Protein AF-A0A8T3R9A3-F1 (afdb_monomer_lite)

pLDDT: mean 72.71, std 22.37, range [35.25, 98.19]

Radius of gyration: 28.62 Å; chains: 1; bounding box: 63×60×87 Å

Foldseek 3Di:
DDDDDDDDDDDDDDDDDDDDDDDDDDPDPPPPPVVVVVVPDDPPPVVVVVVVVVVVVVVVVVVVVVVVPPPDDPDDDPPDPPVQADDLPLFPQDDPLLQVLCVVVVNRALQSQLPDAQVVSCVSCVVVVNNVGRCHCSNVLSVCVVSVVSVVSVVVVVVVVVVDDD

Structure (mmCIF, N/CA/C/O backbone):
data_AF-A0A8T3R9A3-F1
#
_entry.id   AF-A0A8T3R9A3-F1
#
loop_
_atom_site.group_PDB
_atom_site.id
_atom_site.type_symbol
_atom_site.label_atom_id
_atom_site.label_alt_id
_atom_site.label_comp_id
_atom_site.label_asym_id
_atom_site.label_entity_id
_atom_site.label_seq_id
_atom_site.pdbx_PDB_ins_code
_atom_site.Cartn_x
_atom_site.Cartn_y
_atom_site.Cartn_z
_atom_site.occupancy
_atom_site.B_iso_or_equiv
_atom_site.auth_seq_id
_atom_site.auth_comp_id
_atom_site.auth_asym_id
_atom_site.auth_atom_id
_atom_site.pdbx_PDB_model_num
ATOM 1 N N . MET A 1 1 ? -3.574 -49.275 -67.251 1.00 38.31 1 MET A N 1
ATOM 2 C CA . MET A 1 1 ? -4.449 -49.875 -66.224 1.00 38.31 1 MET A CA 1
ATOM 3 C C . MET A 1 1 ? -3.855 -49.469 -64.891 1.00 38.31 1 MET A C 1
ATOM 5 O O . MET A 1 1 ? -2.707 -49.789 -64.646 1.00 38.31 1 MET A O 1
ATOM 9 N N . GLU A 1 2 ? -4.380 -48.396 -64.312 1.00 46.78 2 GLU A N 1
ATOM 10 C CA . GLU A 1 2 ? -5.253 -48.404 -63.120 1.00 46.78 2 GLU A CA 1
ATOM 11 C C . GLU A 1 2 ? -4.432 -47.922 -61.916 1.00 46.78 2 GLU A C 1
ATOM 13 O O . GLU A 1 2 ? -3.377 -48.465 -61.633 1.00 46.78 2 GLU A O 1
ATOM 18 N N . ARG A 1 3 ? -4.706 -46.695 -61.451 1.00 49.06 3 ARG A N 1
ATOM 19 C CA . ARG A 1 3 ? -5.535 -46.382 -60.263 1.00 49.06 3 ARG A CA 1
ATOM 20 C C . ARG A 1 3 ? -4.849 -46.841 -58.967 1.00 49.06 3 ARG A C 1
ATOM 22 O O . ARG A 1 3 ? -4.479 -47.993 -58.871 1.00 49.06 3 ARG A O 1
ATOM 29 N N . ARG A 1 4 ? -4.712 -46.063 -57.896 1.00 52.03 4 ARG A N 1
ATOM 30 C CA . ARG A 1 4 ? -5.130 -44.710 -57.495 1.00 52.03 4 ARG A CA 1
ATOM 31 C C . ARG A 1 4 ? -4.324 -44.379 -56.226 1.00 52.03 4 ARG A C 1
ATOM 33 O O . ARG A 1 4 ? -3.978 -45.285 -55.482 1.00 52.03 4 ARG A O 1
ATOM 40 N N . GLU A 1 5 ? -4.081 -43.088 -56.024 1.00 59.97 5 GLU A N 1
ATOM 41 C CA . GLU A 1 5 ? -4.135 -42.351 -54.749 1.00 59.97 5 GLU A CA 1
ATOM 42 C C . GLU A 1 5 ? -3.727 -43.070 -53.447 1.00 59.97 5 GLU A C 1
ATOM 44 O O . GLU A 1 5 ? -4.466 -43.892 -52.918 1.00 59.97 5 GLU A O 1
ATOM 49 N N . HIS A 1 6 ? -2.685 -42.557 -52.794 1.00 47.38 6 HIS A N 1
ATOM 50 C CA . HIS A 1 6 ? -2.828 -42.193 -51.387 1.00 47.38 6 HIS A CA 1
ATOM 51 C C . HIS A 1 6 ? -2.011 -40.928 -51.116 1.00 47.38 6 HIS A C 1
ATOM 53 O O . HIS A 1 6 ? -0.813 -40.872 -51.388 1.00 47.38 6 HIS A O 1
ATOM 59 N N . ARG A 1 7 ? -2.713 -39.884 -50.662 1.00 54.94 7 ARG A N 1
ATOM 60 C CA . ARG A 1 7 ? -2.136 -38.670 -50.076 1.00 54.94 7 ARG A CA 1
ATOM 61 C C . ARG A 1 7 ? -1.115 -39.079 -49.013 1.00 54.94 7 ARG A C 1
ATOM 63 O O . ARG A 1 7 ? -1.398 -39.995 -48.256 1.00 54.94 7 ARG A O 1
ATOM 70 N N . ASP A 1 8 ? 0.009 -38.382 -48.928 1.00 47.81 8 ASP A N 1
ATOM 71 C CA . ASP A 1 8 ? 0.195 -37.490 -47.788 1.00 47.81 8 ASP A CA 1
ATOM 72 C C . ASP A 1 8 ? 1.394 -36.561 -47.968 1.00 47.81 8 ASP A C 1
ATOM 74 O O . ASP A 1 8 ? 2.449 -36.891 -48.507 1.00 47.81 8 ASP A O 1
ATOM 78 N N . ILE A 1 9 ? 1.122 -35.335 -47.558 1.00 53.12 9 ILE A N 1
ATOM 79 C CA . ILE A 1 9 ? 1.995 -34.184 -47.451 1.00 53.12 9 ILE A CA 1
ATOM 80 C C . ILE A 1 9 ? 2.882 -34.434 -46.230 1.00 53.12 9 ILE A C 1
ATOM 82 O O . ILE A 1 9 ? 2.336 -34.700 -45.174 1.00 53.12 9 ILE A O 1
ATOM 86 N N . GLU A 1 10 ? 4.206 -34.298 -46.323 1.00 44.69 10 GLU A N 1
ATOM 87 C CA . GLU A 1 10 ? 4.930 -33.413 -45.400 1.00 44.69 10 GLU A CA 1
ATOM 88 C C . GLU A 1 10 ? 6.410 -33.249 -45.728 1.00 44.69 10 GLU A C 1
ATOM 90 O O . GLU A 1 10 ? 7.073 -34.062 -46.367 1.00 44.69 10 GLU A O 1
ATOM 95 N N . GLN A 1 11 ? 6.862 -32.068 -45.338 1.00 45.84 11 GLN A N 1
ATOM 96 C CA . GLN A 1 11 ? 8.064 -31.381 -45.734 1.00 45.84 11 GLN A CA 1
ATOM 97 C C . GLN A 1 11 ? 9.329 -31.862 -45.010 1.00 45.84 11 GLN A C 1
ATOM 99 O O . GLN A 1 11 ? 9.293 -32.515 -43.975 1.00 45.84 11 GLN A O 1
ATOM 104 N N . HIS A 1 12 ? 10.439 -31.322 -45.521 1.00 35.38 12 HIS A N 1
ATOM 105 C CA . HIS A 1 12 ? 11.748 -31.134 -44.892 1.00 35.38 12 HIS A CA 1
ATOM 106 C C . HIS A 1 12 ? 12.670 -32.366 -44.904 1.00 35.38 12 HIS A C 1
ATOM 108 O O . HIS A 1 12 ? 12.461 -33.357 -44.230 1.00 35.38 12 HIS A O 1
ATOM 114 N N . GLY A 1 13 ? 13.777 -32.398 -45.645 1.00 37.16 13 GLY A N 1
ATOM 115 C CA . GLY A 1 13 ? 14.593 -31.294 -46.143 1.00 37.16 13 GLY A CA 1
ATOM 116 C C . GLY A 1 13 ? 15.848 -31.095 -45.293 1.00 37.16 13 GLY A C 1
ATOM 117 O O . GLY A 1 13 ? 15.974 -30.088 -44.618 1.00 37.16 13 GLY A O 1
ATOM 118 N N . ARG A 1 14 ? 16.803 -32.015 -45.480 1.00 46.16 14 ARG A N 1
ATOM 119 C CA . ARG A 1 14 ? 18.243 -31.763 -45.691 1.00 46.16 14 ARG A CA 1
ATOM 120 C C . ARG A 1 14 ? 19.101 -31.109 -44.576 1.00 46.16 14 ARG A C 1
ATOM 122 O O . ARG A 1 14 ? 18.916 -29.946 -44.246 1.00 46.16 14 ARG A O 1
ATOM 129 N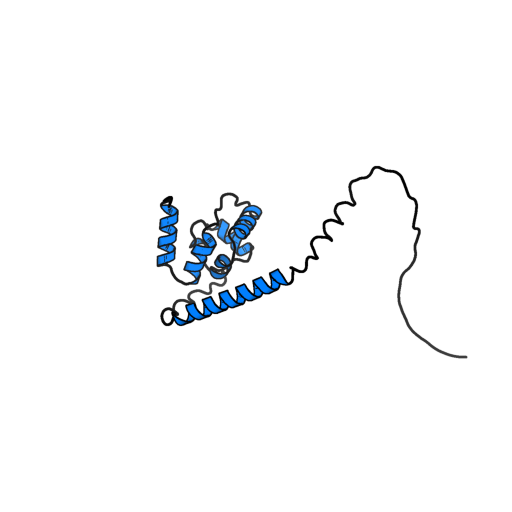 N . ARG A 1 15 ? 20.251 -31.784 -44.354 1.00 44.06 15 ARG A N 1
ATOM 130 C CA . ARG A 1 15 ? 21.602 -31.303 -43.933 1.00 44.06 15 ARG A CA 1
ATOM 131 C C . ARG A 1 15 ? 21.840 -31.267 -42.413 1.00 44.06 15 ARG A C 1
ATOM 133 O O . ARG A 1 15 ? 21.013 -30.765 -41.681 1.00 44.06 15 ARG A O 1
ATOM 140 N N . GLY A 1 16 ? 22.951 -31.735 -41.840 1.00 35.25 16 GLY A N 1
ATOM 141 C CA . GLY A 1 16 ? 24.216 -32.262 -42.359 1.00 35.25 16 GLY A CA 1
ATOM 142 C C . GLY A 1 16 ? 25.342 -31.968 -41.348 1.00 35.25 16 GLY A C 1
ATOM 143 O O . GLY A 1 16 ? 25.375 -30.886 -40.779 1.00 35.25 16 GLY A O 1
ATOM 144 N N . GLY A 1 17 ? 26.261 -32.919 -41.143 1.00 35.31 17 GLY A N 1
ATOM 145 C CA . GLY A 1 17 ? 27.660 -32.627 -40.790 1.00 35.31 17 GLY A CA 1
ATOM 146 C C . GLY A 1 17 ? 27.992 -32.236 -39.348 1.00 35.31 17 GLY A C 1
ATOM 147 O O . GLY A 1 17 ? 28.342 -31.098 -39.060 1.00 35.31 17 GLY A O 1
ATOM 148 N N . ARG A 1 18 ? 28.019 -33.230 -38.460 1.00 45.28 18 ARG A N 1
ATOM 149 C CA . ARG A 1 18 ? 28.818 -33.200 -37.229 1.00 45.28 18 ARG A CA 1
ATOM 150 C C . ARG A 1 18 ? 30.325 -33.170 -37.571 1.00 45.28 18 ARG A C 1
ATOM 152 O O . ARG A 1 18 ? 30.753 -33.924 -38.435 1.00 45.28 18 ARG A O 1
ATOM 159 N N . LEU A 1 19 ? 31.091 -32.412 -36.773 1.00 41.72 19 LEU A N 1
ATOM 160 C CA . LEU A 1 19 ? 32.524 -32.576 -36.435 1.00 41.72 19 LEU A CA 1
ATOM 161 C C . LEU A 1 19 ? 33.584 -31.837 -37.275 1.00 41.72 19 LEU A C 1
ATOM 163 O O . LEU A 1 19 ? 34.148 -32.385 -38.214 1.00 41.72 19 LEU A O 1
ATOM 167 N N . ARG A 1 20 ? 34.039 -30.698 -36.736 1.00 45.88 20 ARG A N 1
ATOM 168 C CA . ARG A 1 20 ? 35.472 -30.421 -36.525 1.00 45.88 20 ARG A CA 1
ATOM 169 C C . ARG A 1 20 ? 35.669 -29.805 -35.130 1.00 45.88 20 ARG A C 1
ATOM 171 O O . ARG A 1 20 ? 35.366 -28.642 -34.906 1.00 45.88 20 ARG A O 1
ATOM 178 N N . LYS A 1 21 ? 36.125 -30.626 -34.179 1.00 42.06 21 LYS A N 1
ATOM 179 C CA . LYS A 1 21 ? 36.872 -30.205 -32.971 1.00 42.06 21 LYS A CA 1
ATOM 180 C C . LYS A 1 21 ? 38.244 -29.684 -33.483 1.00 42.06 21 LYS A C 1
ATOM 182 O O . LYS A 1 21 ? 38.681 -30.197 -34.505 1.00 42.06 21 LYS A O 1
ATOM 187 N N . LEU A 1 22 ? 39.003 -28.736 -32.931 1.00 43.06 22 LEU A N 1
ATOM 188 C CA . LEU A 1 22 ? 39.228 -28.252 -31.568 1.00 43.06 22 LEU A CA 1
ATOM 189 C C . LEU A 1 22 ? 40.199 -27.036 -31.667 1.00 43.06 22 LEU A C 1
ATOM 191 O O . LEU A 1 22 ? 41.064 -27.083 -32.539 1.00 43.06 22 LEU A O 1
ATOM 195 N N . ALA A 1 23 ? 40.076 -26.035 -30.777 1.00 41.81 23 ALA A N 1
ATOM 196 C CA . ALA A 1 23 ? 41.102 -25.092 -30.247 1.00 41.81 23 ALA A CA 1
ATOM 197 C C . ALA A 1 23 ? 40.467 -23.697 -29.996 1.00 41.81 23 ALA A C 1
ATOM 199 O O . ALA A 1 23 ? 40.325 -22.904 -30.917 1.00 41.81 23 ALA A O 1
ATOM 200 N N . LEU A 1 24 ? 39.820 -23.471 -28.837 1.00 53.59 24 LEU A N 1
ATOM 201 C CA . LEU A 1 24 ? 40.364 -22.680 -27.704 1.00 53.59 24 LEU A CA 1
ATOM 202 C C . LEU A 1 24 ? 40.870 -21.303 -28.186 1.00 53.59 24 LEU A C 1
ATOM 204 O O . LEU A 1 24 ? 41.952 -21.231 -28.743 1.00 53.59 24 LEU A O 1
ATOM 208 N N . VAL A 1 25 ? 40.149 -20.181 -28.071 1.00 48.16 25 VAL A N 1
ATOM 209 C CA . VAL A 1 25 ? 39.581 -19.557 -26.861 1.00 48.16 25 VAL A CA 1
ATOM 210 C C . VAL A 1 25 ? 38.379 -18.676 -27.256 1.00 48.16 25 VAL A C 1
ATOM 212 O O . VAL A 1 25 ? 38.559 -17.599 -27.810 1.00 48.16 25 VAL A O 1
ATOM 215 N N . LEU A 1 26 ? 37.148 -19.106 -26.960 1.00 44.78 26 LEU A N 1
ATOM 216 C CA . LEU A 1 26 ? 35.931 -18.272 -27.025 1.00 44.78 26 LEU A CA 1
ATOM 217 C C . LEU A 1 26 ? 35.007 -18.646 -25.853 1.00 44.78 26 LEU A C 1
ATOM 219 O O . LEU A 1 26 ? 33.922 -19.198 -26.015 1.00 44.78 26 LEU A O 1
ATOM 223 N N . ALA A 1 27 ? 35.485 -18.394 -24.635 1.00 55.00 27 ALA A N 1
ATOM 224 C CA . ALA A 1 27 ? 34.806 -18.692 -23.373 1.00 55.00 27 ALA A CA 1
ATOM 225 C C . ALA A 1 27 ? 33.708 -17.660 -23.022 1.00 55.00 27 ALA A C 1
ATOM 227 O O . ALA A 1 27 ? 33.705 -17.117 -21.922 1.00 55.00 27 ALA A O 1
ATOM 228 N N . GLY A 1 28 ? 32.802 -17.341 -23.956 1.00 51.84 28 GLY A N 1
ATOM 229 C CA . GLY A 1 28 ? 31.904 -16.183 -23.803 1.00 51.84 28 GLY A CA 1
ATOM 230 C C . GLY A 1 28 ? 30.399 -16.419 -23.931 1.00 51.84 28 GLY A C 1
ATOM 231 O O . GLY A 1 28 ? 29.635 -15.640 -23.377 1.00 51.84 28 GLY A O 1
ATOM 232 N N . LEU A 1 29 ? 29.930 -17.455 -24.637 1.00 54.09 29 LEU A N 1
ATOM 233 C CA . LEU A 1 29 ? 28.520 -17.486 -25.083 1.00 54.09 29 LEU A CA 1
ATOM 234 C C . LEU A 1 29 ? 27.798 -18.836 -24.954 1.00 54.09 29 LEU A C 1
ATOM 236 O O . LEU A 1 29 ? 26.707 -19.010 -25.485 1.00 54.09 29 LEU A O 1
ATOM 240 N N . THR A 1 30 ? 28.340 -19.774 -24.174 1.00 50.34 30 THR A N 1
ATOM 241 C CA . THR A 1 30 ? 27.658 -21.037 -23.817 1.00 50.34 30 THR A CA 1
ATOM 242 C C . THR A 1 30 ? 27.581 -21.277 -22.308 1.00 50.34 30 THR A C 1
ATOM 244 O O . THR A 1 30 ? 27.356 -22.402 -21.876 1.00 50.34 30 THR A O 1
ATOM 247 N N . ALA A 1 31 ? 27.739 -20.234 -21.487 1.00 52.34 31 ALA A N 1
ATOM 248 C CA . ALA A 1 31 ? 27.501 -20.310 -20.040 1.00 52.34 31 ALA A CA 1
ATOM 249 C C . ALA A 1 31 ? 26.114 -19.781 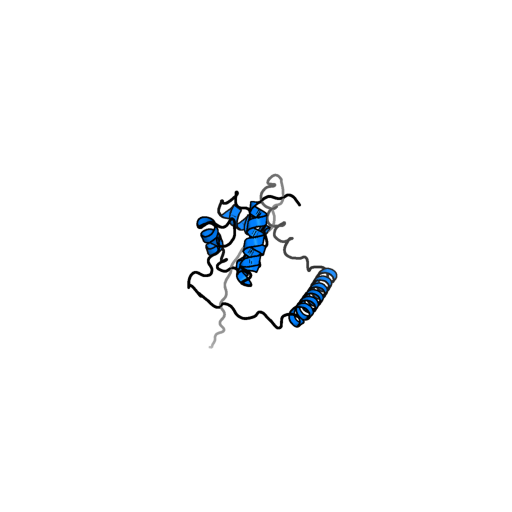-19.619 1.00 52.34 31 ALA A C 1
ATOM 251 O O . ALA A 1 31 ? 25.731 -19.941 -18.466 1.00 52.34 31 ALA A O 1
ATOM 252 N N . MET A 1 32 ? 25.326 -19.202 -20.536 1.00 52.62 32 MET A N 1
ATOM 253 C CA . MET A 1 32 ? 24.049 -18.553 -20.185 1.00 52.62 32 MET A CA 1
ATOM 254 C C . MET A 1 32 ? 22.785 -19.350 -20.551 1.00 52.62 32 MET A C 1
ATOM 256 O O . MET A 1 32 ? 21.680 -18.905 -20.268 1.00 52.62 32 MET A O 1
ATOM 260 N N . ALA A 1 33 ? 22.923 -20.552 -21.122 1.00 53.62 33 ALA A N 1
ATOM 261 C CA . ALA A 1 33 ? 21.790 -21.454 -21.381 1.00 53.62 33 ALA A CA 1
ATOM 262 C C . ALA A 1 33 ? 21.744 -22.677 -20.438 1.00 53.62 33 ALA A C 1
ATOM 264 O O . ALA A 1 33 ? 20.689 -23.283 -20.264 1.00 53.62 33 ALA A O 1
ATOM 265 N N . MET A 1 34 ? 22.845 -23.023 -19.757 1.00 51.06 34 MET A N 1
ATOM 266 C CA . MET A 1 34 ? 22.852 -24.130 -18.783 1.00 51.06 34 MET A CA 1
ATOM 267 C C . MET A 1 34 ? 22.448 -23.718 -17.360 1.00 51.06 34 MET A C 1
ATOM 269 O O . MET A 1 34 ? 21.961 -24.562 -16.616 1.00 51.06 34 MET A O 1
ATOM 273 N N . VAL A 1 35 ? 22.535 -22.435 -16.993 1.00 53.56 35 VAL A N 1
ATOM 274 C CA . VAL A 1 35 ? 22.019 -21.936 -15.700 1.00 53.56 35 VAL A CA 1
ATOM 275 C C . VAL A 1 35 ? 20.493 -21.739 -15.731 1.00 53.56 35 VAL A C 1
ATOM 277 O O . VAL A 1 35 ? 19.830 -21.915 -14.714 1.00 53.56 35 VAL A O 1
ATOM 280 N N . LEU A 1 36 ? 19.901 -21.479 -16.905 1.00 53.47 36 LEU A N 1
ATOM 281 C CA . LEU A 1 36 ? 18.450 -21.281 -17.044 1.00 53.47 36 LEU A CA 1
ATOM 282 C C . LEU A 1 36 ? 17.643 -22.590 -17.071 1.00 53.47 36 LEU A C 1
ATOM 284 O O . LEU A 1 36 ? 16.459 -22.598 -16.743 1.00 53.47 36 LEU A O 1
ATOM 288 N N . THR A 1 37 ? 18.282 -23.708 -17.415 1.00 52.19 37 THR A N 1
ATOM 289 C CA . THR A 1 37 ? 17.622 -25.026 -17.435 1.00 52.19 37 THR A CA 1
ATOM 290 C C . THR A 1 37 ? 17.740 -25.757 -16.090 1.00 52.19 37 THR A C 1
ATOM 292 O O . THR A 1 37 ? 17.066 -26.758 -15.868 1.00 52.19 37 THR A O 1
ATOM 295 N N . LEU A 1 38 ? 18.539 -25.231 -15.151 1.00 54.72 38 LEU A N 1
ATOM 296 C CA . LEU A 1 38 ? 18.746 -25.797 -13.811 1.00 54.72 38 LEU A CA 1
ATOM 297 C C . LEU A 1 38 ? 18.032 -25.028 -12.679 1.00 54.72 38 LEU A C 1
ATOM 299 O O . LEU A 1 38 ? 18.346 -25.230 -11.511 1.00 54.72 38 LEU A O 1
ATOM 303 N N . TRP A 1 39 ? 17.045 -24.181 -12.994 1.00 55.09 39 TRP A N 1
ATOM 304 C CA . TRP A 1 39 ? 16.183 -23.528 -11.988 1.00 55.09 39 TRP A CA 1
ATOM 305 C C . TRP A 1 39 ? 14.722 -24.030 -12.006 1.00 55.09 39 TRP A C 1
ATOM 307 O O . TRP A 1 39 ? 13.902 -23.622 -11.191 1.00 55.09 39 TRP A O 1
ATOM 317 N N . ARG A 1 40 ? 14.384 -24.960 -12.914 1.00 59.84 40 ARG A N 1
ATOM 318 C CA . ARG A 1 40 ? 13.008 -25.435 -13.180 1.00 59.84 40 ARG A CA 1
ATOM 319 C C . ARG A 1 40 ? 12.657 -26.788 -12.532 1.00 59.84 40 ARG A C 1
ATOM 321 O O . ARG A 1 40 ? 11.503 -27.198 -12.598 1.00 59.84 40 ARG A O 1
ATOM 328 N N . SER A 1 41 ? 13.601 -27.470 -11.877 1.00 58.50 41 SER A N 1
ATOM 329 C CA . SER A 1 41 ? 13.350 -28.772 -11.233 1.00 58.50 41 SER A CA 1
ATOM 330 C C . SER A 1 41 ? 14.068 -28.920 -9.895 1.00 58.50 41 SER A C 1
ATOM 332 O O . SER A 1 41 ? 15.067 -29.622 -9.772 1.00 58.50 41 SER A O 1
ATOM 334 N N . ARG A 1 42 ? 13.491 -28.323 -8.854 1.00 52.19 42 ARG A N 1
ATOM 335 C CA . ARG A 1 42 ? 13.400 -29.012 -7.567 1.00 52.19 42 ARG A CA 1
ATOM 336 C C . ARG A 1 42 ? 11.920 -29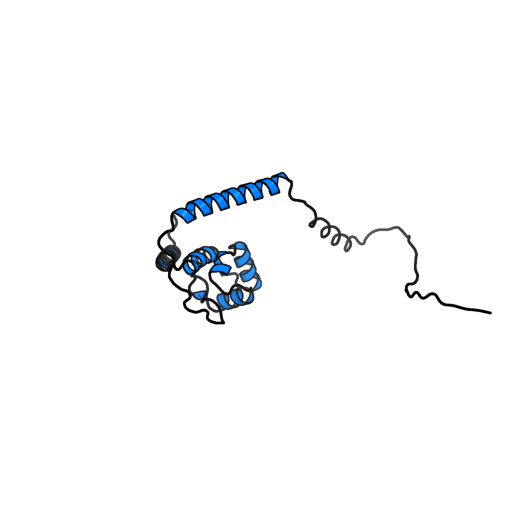.278 -7.313 1.00 52.19 42 ARG A C 1
ATOM 338 O O . ARG A 1 42 ? 11.203 -28.315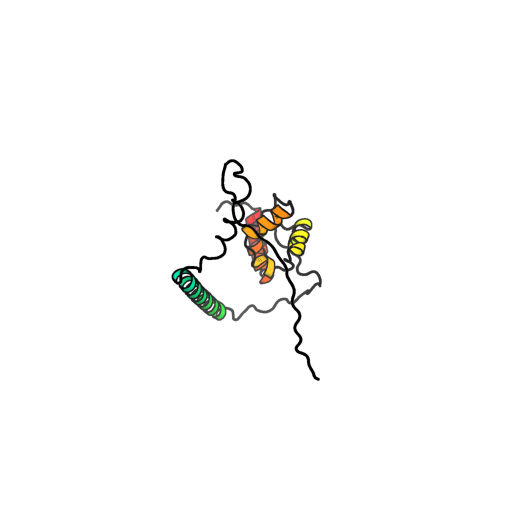 -7.046 1.00 52.19 42 ARG A O 1
ATOM 345 N N . PRO A 1 43 ? 11.422 -30.522 -7.419 1.00 53.12 43 PRO A N 1
ATOM 346 C CA . PRO A 1 43 ? 10.234 -30.851 -6.651 1.00 53.12 43 PRO A CA 1
ATOM 347 C C . PRO A 1 43 ? 10.608 -30.572 -5.193 1.00 53.12 43 PRO A C 1
ATOM 349 O O . PRO A 1 43 ? 11.587 -31.131 -4.695 1.00 53.12 43 PRO A O 1
ATOM 352 N N . ALA A 1 44 ? 9.919 -29.615 -4.5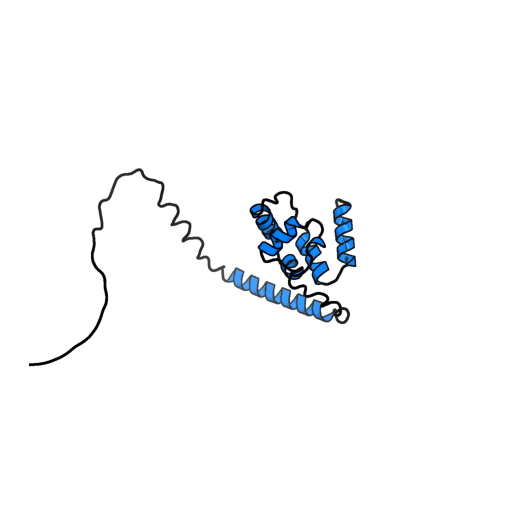65 1.00 52.56 44 ALA A N 1
ATOM 353 C CA . ALA A 1 44 ? 10.019 -29.395 -3.129 1.00 52.56 44 ALA A CA 1
ATOM 354 C C . ALA A 1 44 ? 9.939 -30.770 -2.461 1.00 52.56 44 ALA A C 1
ATOM 356 O O . ALA A 1 44 ? 9.068 -31.573 -2.813 1.00 52.56 44 ALA A O 1
ATOM 357 N N . SER A 1 45 ? 10.910 -31.068 -1.603 1.00 62.09 45 SER A N 1
ATOM 358 C CA . SER A 1 45 ? 11.015 -32.367 -0.944 1.00 62.09 45 SER A CA 1
ATOM 359 C C . SER A 1 45 ? 9.660 -32.724 -0.320 1.00 62.09 45 SER A C 1
ATOM 361 O O . SER A 1 45 ? 8.949 -31.838 0.152 1.00 62.09 45 SER A O 1
ATOM 363 N N . GLU A 1 46 ? 9.245 -33.993 -0.345 1.00 59.88 46 GLU A N 1
ATOM 364 C CA . GLU A 1 46 ? 7.916 -34.418 0.143 1.00 59.88 46 GLU A CA 1
ATOM 365 C C . GLU A 1 46 ? 7.625 -33.925 1.578 1.00 59.88 46 GLU A C 1
ATOM 367 O O . GLU A 1 46 ? 6.477 -33.675 1.949 1.00 59.88 46 GLU A O 1
ATOM 372 N N . THR A 1 47 ? 8.685 -33.667 2.347 1.00 57.00 47 THR A N 1
ATOM 373 C CA . THR A 1 47 ? 8.702 -32.980 3.641 1.00 57.00 47 THR A CA 1
ATOM 374 C C . THR A 1 47 ? 8.219 -31.525 3.604 1.00 57.00 47 THR A C 1
ATOM 376 O O . THR A 1 47 ? 7.424 -31.137 4.457 1.00 57.00 47 THR A O 1
ATOM 379 N N . GLU A 1 48 ? 8.617 -30.723 2.616 1.00 59.44 48 GLU A N 1
ATOM 380 C CA . GLU A 1 48 ? 8.188 -29.325 2.451 1.00 59.44 48 GLU A CA 1
ATOM 381 C C . GLU A 1 48 ? 6.717 -29.231 2.021 1.00 59.44 48 GLU A C 1
ATOM 383 O O . GLU A 1 48 ? 5.969 -28.398 2.535 1.00 59.44 48 GLU A O 1
ATOM 388 N N . ALA A 1 49 ? 6.260 -30.128 1.141 1.00 61.00 49 ALA A N 1
ATOM 389 C CA . ALA A 1 49 ? 4.855 -30.188 0.731 1.00 61.00 49 ALA A CA 1
ATOM 390 C C . ALA A 1 49 ? 3.939 -30.668 1.874 1.00 61.00 49 ALA A C 1
ATOM 392 O O . ALA A 1 49 ? 2.835 -30.145 2.057 1.00 61.00 49 ALA A O 1
ATOM 393 N N . ALA A 1 50 ? 4.396 -31.630 2.683 1.00 67.12 50 ALA A N 1
ATOM 394 C CA . ALA A 1 50 ? 3.680 -32.090 3.871 1.00 67.12 50 ALA A CA 1
ATOM 395 C C . ALA A 1 50 ? 3.634 -31.016 4.970 1.00 67.12 50 ALA A C 1
ATOM 397 O O . ALA A 1 50 ? 2.588 -30.815 5.595 1.00 67.12 50 ALA A O 1
ATOM 398 N N . GLN A 1 51 ? 4.729 -30.279 5.172 1.00 72.12 51 GLN A N 1
ATOM 399 C CA . GLN A 1 51 ? 4.788 -29.179 6.131 1.00 72.12 51 GLN A CA 1
ATOM 400 C C . GLN A 1 51 ? 3.899 -28.012 5.688 1.00 72.12 51 GLN A C 1
ATOM 402 O O . GLN A 1 51 ? 3.115 -27.521 6.495 1.00 72.12 51 GLN A O 1
ATOM 407 N N . ALA A 1 52 ? 3.905 -27.646 4.402 1.00 61.28 52 ALA A N 1
ATOM 408 C CA . ALA A 1 52 ? 2.988 -26.649 3.848 1.00 61.28 52 ALA A CA 1
ATOM 409 C C . ALA A 1 52 ? 1.517 -27.054 4.041 1.00 61.28 52 ALA A C 1
ATOM 411 O O . ALA A 1 52 ? 0.708 -26.248 4.493 1.00 61.28 52 ALA A O 1
ATOM 412 N N . ARG A 1 53 ? 1.164 -28.321 3.793 1.00 71.00 53 ARG A N 1
ATOM 413 C CA . ARG A 1 53 ? -0.193 -28.846 4.033 1.00 71.00 53 ARG A CA 1
ATOM 414 C C . ARG A 1 53 ? -0.590 -28.827 5.509 1.00 71.00 53 ARG A C 1
ATOM 416 O O . ARG A 1 53 ? -1.735 -28.504 5.825 1.00 71.00 53 ARG A O 1
ATOM 423 N N . ARG A 1 54 ? 0.337 -29.146 6.416 1.00 76.62 54 ARG A N 1
ATOM 424 C CA . ARG A 1 54 ? 0.104 -29.089 7.867 1.00 76.62 54 ARG A CA 1
ATOM 425 C C . ARG A 1 54 ? -0.103 -27.652 8.339 1.00 76.62 54 ARG A C 1
ATOM 427 O O . ARG A 1 54 ? -1.057 -27.399 9.066 1.00 76.62 54 ARG A O 1
ATOM 434 N N . LEU A 1 55 ? 0.719 -26.721 7.858 1.00 75.44 55 LEU A N 1
ATOM 435 C CA . LEU A 1 55 ? 0.579 -25.294 8.143 1.00 75.44 55 LEU A CA 1
ATOM 436 C C . LEU A 1 55 ? -0.736 -24.741 7.588 1.00 75.44 55 LEU A C 1
ATOM 438 O O . LEU A 1 55 ? -1.429 -24.021 8.295 1.00 75.44 55 LEU A O 1
ATOM 442 N N . LEU A 1 56 ? -1.145 -25.140 6.380 1.00 74.50 56 LEU A N 1
ATOM 443 C CA . LEU A 1 56 ? -2.449 -24.770 5.821 1.00 74.50 56 LEU A CA 1
ATOM 444 C C . LEU A 1 56 ? -3.609 -25.302 6.669 1.00 74.50 56 LEU A C 1
ATOM 446 O O . LEU A 1 56 ? -4.572 -24.576 6.903 1.00 74.50 56 LEU A O 1
ATOM 450 N N . LYS A 1 57 ? -3.515 -26.536 7.177 1.00 80.00 57 LYS A N 1
ATOM 451 C CA . LYS A 1 57 ? -4.539 -27.113 8.059 1.00 80.00 57 LYS A CA 1
ATOM 452 C C . LYS A 1 57 ? -4.593 -26.409 9.418 1.00 80.00 57 LYS A C 1
ATOM 454 O O . LYS A 1 57 ? -5.677 -26.196 9.947 1.00 80.00 57 LYS A O 1
ATOM 459 N N . GLU A 1 58 ? -3.449 -25.995 9.952 1.00 74.75 58 GLU A N 1
ATOM 460 C CA . GLU A 1 58 ? -3.354 -25.250 11.211 1.00 74.75 58 GLU A CA 1
ATOM 461 C C . GLU A 1 58 ? -3.828 -23.794 11.067 1.00 74.75 58 GLU A C 1
ATOM 463 O O . GLU A 1 58 ? -4.504 -23.272 11.949 1.00 74.75 58 GLU A O 1
ATOM 468 N N . VAL A 1 59 ? -3.542 -23.145 9.934 1.00 75.31 59 VAL A N 1
ATOM 469 C CA . VAL A 1 59 ? -4.078 -21.820 9.581 1.00 75.31 59 VAL A CA 1
ATOM 470 C C . VAL A 1 59 ? -5.588 -21.896 9.359 1.00 75.31 59 VAL A C 1
ATOM 472 O O . VAL A 1 59 ? -6.311 -21.035 9.848 1.00 75.31 59 VAL A O 1
ATOM 475 N N . ALA A 1 60 ? -6.088 -22.940 8.694 1.00 71.44 60 ALA A N 1
ATOM 476 C CA . ALA A 1 60 ? -7.523 -23.168 8.536 1.00 71.44 60 ALA A CA 1
ATOM 477 C C . ALA A 1 60 ? -8.212 -23.438 9.883 1.00 71.44 60 ALA A C 1
ATOM 479 O O . ALA A 1 60 ? -9.279 -22.887 10.136 1.00 71.44 60 ALA A O 1
ATOM 480 N N . SER A 1 61 ? -7.583 -24.212 10.774 1.00 67.88 61 SER A N 1
ATOM 481 C CA . SER A 1 61 ? -8.093 -24.450 12.129 1.00 67.88 61 SER A CA 1
ATOM 482 C C . SER A 1 61 ? -8.101 -23.172 12.968 1.00 67.88 61 SER A C 1
ATOM 484 O O . SER A 1 61 ? -9.084 -22.917 13.653 1.00 67.88 61 SER A O 1
ATOM 486 N N . ARG A 1 62 ? -7.056 -22.335 12.872 1.00 71.25 62 ARG A N 1
ATOM 487 C CA . ARG A 1 62 ? -7.007 -21.018 13.530 1.00 71.25 62 ARG A CA 1
ATOM 488 C C . ARG A 1 62 ? -8.047 -20.050 12.968 1.00 71.25 62 ARG A C 1
ATOM 490 O O . ARG A 1 62 ? -8.691 -19.333 13.726 1.00 71.25 62 ARG A O 1
ATOM 497 N N . LYS A 1 63 ? -8.267 -20.069 11.650 1.00 63.91 63 LYS A N 1
ATOM 498 C CA . LYS A 1 63 ? -9.316 -19.283 10.988 1.00 63.91 63 LYS A CA 1
ATOM 499 C C . LYS A 1 63 ? -10.716 -19.743 11.411 1.00 63.91 63 LYS A C 1
ATOM 501 O O . LYS A 1 63 ? -11.581 -18.895 11.577 1.00 63.91 63 LYS A O 1
ATOM 506 N N . ALA A 1 64 ? -10.925 -21.042 11.632 1.00 57.88 64 ALA A N 1
ATOM 507 C CA . ALA A 1 64 ? -12.188 -21.587 12.130 1.00 57.88 64 ALA A CA 1
ATOM 508 C C . ALA A 1 64 ? -12.448 -21.219 13.602 1.00 57.88 64 ALA A C 1
ATOM 510 O O . ALA A 1 64 ? -13.570 -20.864 13.942 1.00 57.88 64 ALA A O 1
ATOM 511 N N . THR A 1 65 ? -11.419 -21.211 14.457 1.00 52.75 65 THR A N 1
ATOM 512 C CA . THR A 1 65 ? -11.558 -20.755 15.853 1.00 52.75 65 THR A CA 1
ATOM 513 C C . THR A 1 65 ? -11.731 -19.239 15.972 1.00 52.75 65 THR A C 1
ATOM 515 O O . THR A 1 65 ? -12.457 -18.786 16.842 1.00 52.75 65 THR A O 1
ATOM 518 N N . THR A 1 66 ? -11.137 -18.446 15.074 1.00 49.78 66 THR A N 1
ATOM 519 C CA . THR A 1 66 ? -11.349 -16.986 15.007 1.00 49.78 66 THR A CA 1
ATOM 520 C C . THR A 1 66 ? -12.675 -16.602 14.337 1.00 49.78 66 THR A C 1
ATOM 522 O O . THR A 1 66 ? -13.162 -15.497 14.542 1.00 49.78 66 THR A O 1
ATOM 525 N N . ALA A 1 67 ? -13.280 -17.480 13.533 1.00 49.00 67 ALA A N 1
ATOM 526 C CA . ALA A 1 67 ? -14.593 -17.229 12.937 1.00 49.00 67 ALA A CA 1
ATOM 527 C C . ALA A 1 67 ? -15.751 -17.449 13.926 1.00 49.00 67 ALA A C 1
ATOM 529 O O . ALA A 1 67 ? -16.800 -16.848 13.745 1.00 49.00 67 ALA A O 1
ATOM 530 N N . ALA A 1 68 ? -15.555 -18.263 14.969 1.00 47.28 68 ALA A N 1
ATOM 531 C CA . ALA A 1 68 ? -16.582 -18.553 15.973 1.00 47.28 68 ALA A CA 1
ATOM 532 C C . ALA A 1 68 ? -16.770 -17.440 17.028 1.00 47.28 68 ALA A C 1
ATOM 534 O O . ALA A 1 68 ? -17.711 -17.515 17.805 1.00 47.28 68 ALA A O 1
ATOM 535 N N . ASP A 1 69 ? -15.904 -16.420 17.046 1.00 45.53 69 ASP A N 1
ATOM 536 C CA . ASP A 1 69 ? -15.997 -15.264 17.958 1.00 45.53 69 ASP A CA 1
ATOM 537 C C . ASP A 1 69 ? -16.413 -13.966 17.231 1.00 45.53 69 ASP A C 1
ATOM 539 O O . ASP A 1 69 ? -16.457 -12.893 17.820 1.00 45.53 69 ASP A O 1
ATOM 543 N N . ARG A 1 70 ? -16.738 -14.037 15.928 1.00 49.66 70 ARG A N 1
ATOM 544 C CA . ARG A 1 70 ? -17.194 -12.881 15.130 1.00 49.66 70 ARG A CA 1
ATOM 545 C C . ARG A 1 70 ? -18.694 -12.901 14.851 1.00 49.66 70 ARG A C 1
ATOM 547 O O . ARG A 1 70 ? -19.124 -12.586 13.745 1.00 49.66 70 ARG A O 1
ATOM 554 N N . ASP A 1 71 ? -19.497 -13.216 15.853 1.00 43.62 71 ASP A N 1
ATOM 555 C CA . ASP A 1 71 ? -20.914 -12.855 15.837 1.00 43.62 71 ASP A CA 1
ATOM 556 C C . ASP A 1 71 ? -21.055 -11.429 16.383 1.00 43.62 71 ASP A C 1
ATOM 558 O O . ASP A 1 71 ? -21.411 -11.219 17.539 1.00 43.62 71 ASP A O 1
ATOM 562 N N . GLY A 1 72 ? -20.717 -10.425 15.563 1.00 44.91 72 GLY A N 1
ATOM 563 C CA . GLY A 1 72 ? -20.985 -9.033 15.941 1.00 44.91 72 GLY A CA 1
ATOM 564 C C . GLY A 1 72 ? -20.105 -7.940 15.349 1.00 44.91 72 GLY A C 1
ATOM 565 O O . GLY A 1 72 ? -19.690 -7.075 16.103 1.00 44.91 72 GLY A O 1
ATOM 566 N N . ALA A 1 73 ? -19.825 -7.942 14.042 1.00 44.53 73 ALA A N 1
ATOM 567 C CA . ALA A 1 73 ? -19.512 -6.721 13.275 1.00 44.53 73 ALA A CA 1
ATOM 568 C C . ALA A 1 73 ? -19.324 -7.073 11.791 1.00 44.53 73 ALA A C 1
ATOM 570 O O . ALA A 1 73 ? -18.223 -7.063 11.254 1.00 44.53 73 ALA A O 1
ATOM 571 N N . ALA A 1 74 ? -20.414 -7.436 11.123 1.00 49.91 74 ALA A N 1
ATOM 572 C CA . ALA A 1 74 ? -20.459 -7.511 9.669 1.00 49.91 74 ALA A CA 1
ATOM 573 C C . ALA A 1 74 ? -21.635 -6.659 9.199 1.00 49.91 74 ALA A C 1
ATOM 575 O O . ALA A 1 74 ? -22.728 -7.168 8.978 1.00 49.91 74 ALA A O 1
ATOM 576 N N . SER A 1 75 ? -21.418 -5.346 9.118 1.00 52.53 75 SER A N 1
ATOM 577 C CA . SER A 1 75 ? -22.203 -4.454 8.263 1.00 52.53 75 SER A CA 1
ATOM 578 C C . SER A 1 75 ? -21.506 -3.097 8.155 1.00 52.53 75 SER A C 1
ATOM 580 O O . SER A 1 75 ? -21.450 -2.359 9.134 1.00 52.53 75 SER A O 1
ATOM 582 N N . GLY A 1 76 ? -21.015 -2.768 6.958 1.00 40.16 76 GLY A N 1
ATOM 583 C CA . GLY A 1 76 ? -20.483 -1.447 6.601 1.00 40.16 76 GLY A CA 1
ATOM 584 C C . GLY A 1 76 ? -19.123 -1.554 5.904 1.00 40.16 76 GLY A C 1
ATOM 585 O O . GLY A 1 76 ? -18.152 -1.921 6.538 1.00 40.16 76 GLY A O 1
ATOM 586 N N . GLY A 1 77 ? -18.964 -1.291 4.612 1.00 41.31 77 GLY A N 1
ATOM 587 C CA . GLY A 1 77 ? -19.924 -0.815 3.635 1.00 41.31 77 GLY A CA 1
ATOM 588 C C . GLY A 1 77 ? -19.484 -1.253 2.244 1.00 41.31 77 GLY A C 1
ATOM 589 O O . GLY A 1 77 ? -18.327 -1.115 1.863 1.00 41.31 77 GLY A O 1
ATOM 590 N N . ALA A 1 78 ? -20.442 -1.760 1.477 1.00 42.34 78 ALA A N 1
ATOM 591 C CA . ALA A 1 78 ? -20.389 -1.741 0.023 1.00 42.34 78 ALA A CA 1
ATOM 592 C C . ALA A 1 78 ? -20.729 -0.320 -0.463 1.00 42.34 78 ALA A C 1
ATOM 594 O O . ALA A 1 78 ? -21.661 -0.125 -1.241 1.00 42.34 78 ALA A O 1
ATOM 595 N N . GLU A 1 79 ? -20.039 0.682 0.080 1.00 42.72 79 GLU A N 1
ATOM 596 C CA . GLU A 1 79 ? -20.239 2.076 -0.281 1.00 42.72 79 GLU A CA 1
ATOM 597 C C . GLU A 1 79 ? -19.095 2.472 -1.203 1.00 42.72 79 GLU A C 1
ATOM 599 O O . GLU A 1 79 ? -17.942 2.547 -0.799 1.00 42.72 79 GLU A O 1
ATOM 604 N N . ASP A 1 80 ? -19.474 2.674 -2.460 1.00 41.78 80 ASP A N 1
ATOM 605 C CA . ASP A 1 80 ? -18.649 3.127 -3.569 1.00 41.78 80 ASP A CA 1
ATOM 606 C C . ASP A 1 80 ? -17.789 2.053 -4.257 1.00 41.78 80 ASP A C 1
ATOM 608 O O . ASP A 1 80 ? -16.563 2.055 -4.234 1.00 41.78 80 ASP A O 1
ATOM 612 N N . MET A 1 81 ? -18.456 1.175 -5.018 1.00 43.66 81 MET A N 1
ATOM 613 C CA . MET A 1 81 ? -17.844 0.616 -6.230 1.00 43.66 81 MET A CA 1
ATOM 614 C C . MET A 1 81 ? -17.681 1.744 -7.262 1.00 43.66 81 MET A C 1
ATOM 616 O O . MET A 1 81 ? -18.351 1.764 -8.297 1.00 43.66 81 MET A O 1
ATOM 620 N N . SER A 1 82 ? -16.800 2.698 -6.966 1.00 54.62 82 SER A N 1
ATOM 621 C CA . SER A 1 82 ? -16.264 3.602 -7.968 1.00 54.62 82 SER A CA 1
ATOM 622 C C . SER A 1 82 ? -15.639 2.732 -9.068 1.00 54.62 82 SER A C 1
ATOM 624 O O . SER A 1 82 ? -14.899 1.791 -8.752 1.00 54.62 82 SER A O 1
ATOM 626 N N . PRO A 1 83 ? -15.906 2.993 -10.362 1.00 62.09 83 PRO A N 1
ATOM 627 C CA . PRO A 1 83 ? -15.313 2.214 -11.456 1.00 62.09 83 PRO A CA 1
ATOM 628 C C . PRO A 1 83 ? -13.771 2.240 -11.433 1.00 62.09 83 PRO A C 1
ATOM 630 O O . PRO A 1 83 ? -13.126 1.407 -12.067 1.00 62.09 83 PRO A O 1
ATOM 633 N N . ASP A 1 84 ? -13.193 3.164 -10.665 1.00 70.75 84 ASP A N 1
ATOM 634 C CA . ASP A 1 84 ? -11.765 3.413 -10.496 1.00 70.75 84 ASP A CA 1
ATOM 635 C C . ASP A 1 84 ? -11.115 2.682 -9.294 1.00 70.75 84 ASP A C 1
ATOM 637 O O . ASP A 1 84 ? -9.906 2.837 -9.068 1.00 70.75 84 ASP A O 1
ATOM 641 N N . GLY A 1 85 ? -11.880 1.874 -8.543 1.00 88.38 85 GLY A N 1
ATOM 642 C CA . GLY A 1 85 ? -11.426 1.165 -7.336 1.00 88.38 85 GLY A CA 1
ATOM 643 C C . GLY A 1 85 ? -11.362 2.046 -6.081 1.00 88.38 85 GLY A C 1
ATOM 644 O O . GLY A 1 85 ? -11.838 3.179 -6.094 1.00 88.38 85 GLY A O 1
ATOM 645 N N . ASP A 1 86 ? -10.752 1.535 -5.008 1.00 94.25 86 ASP A N 1
ATOM 646 C CA . ASP A 1 86 ? -10.627 2.266 -3.740 1.00 94.25 86 ASP A CA 1
ATOM 647 C C . ASP A 1 86 ? -9.633 3.441 -3.855 1.00 94.25 86 ASP A C 1
ATOM 649 O O . ASP A 1 86 ? -8.739 3.467 -4.718 1.00 94.25 86 ASP A O 1
ATOM 653 N N . ASP A 1 87 ? -9.766 4.408 -2.941 1.00 95.56 87 ASP A N 1
ATOM 654 C CA . ASP A 1 87 ? -8.809 5.503 -2.762 1.00 95.56 87 ASP A CA 1
ATOM 655 C C . ASP A 1 87 ? -7.623 5.044 -1.896 1.00 95.56 87 ASP A C 1
ATOM 657 O O . ASP A 1 87 ? -7.653 5.074 -0.664 1.00 95.56 87 ASP A O 1
ATOM 661 N N . LEU A 1 88 ? -6.517 4.663 -2.536 1.00 96.69 88 LEU A N 1
ATOM 662 C CA . LEU A 1 88 ? -5.337 4.171 -1.822 1.00 96.69 88 LEU A CA 1
ATOM 663 C C . LEU A 1 88 ? -4.564 5.285 -1.101 1.00 96.69 88 LEU A C 1
ATOM 665 O O . LEU A 1 88 ? -3.689 4.974 -0.292 1.00 96.69 88 LEU A O 1
ATOM 669 N N . LYS A 1 89 ? -4.867 6.569 -1.344 1.00 97.12 89 LYS A N 1
ATOM 670 C CA . LYS A 1 89 ? -4.207 7.701 -0.663 1.00 97.12 89 LYS A CA 1
ATOM 671 C C . LYS A 1 89 ? -4.629 7.823 0.803 1.00 97.12 89 LYS A C 1
ATOM 673 O O . LYS A 1 89 ? -4.001 8.570 1.550 1.00 97.12 89 LYS A O 1
ATOM 678 N N . VAL A 1 90 ? -5.655 7.083 1.234 1.00 96.56 90 VAL A N 1
ATOM 679 C CA . VAL A 1 90 ? -6.011 6.933 2.656 1.00 96.56 90 VAL A CA 1
ATOM 680 C C . VAL A 1 90 ? -4.871 6.283 3.458 1.00 96.56 90 VAL A C 1
ATOM 682 O O . VAL A 1 90 ? -4.750 6.498 4.665 1.00 96.56 90 VAL A O 1
ATOM 685 N N . ILE A 1 91 ? -4.001 5.520 2.794 1.00 97.38 91 ILE A N 1
ATOM 686 C CA . ILE A 1 91 ? -2.838 4.874 3.397 1.00 97.38 91 ILE A CA 1
ATOM 687 C C . ILE A 1 91 ? -1.677 5.867 3.510 1.00 97.38 91 ILE A C 1
ATOM 689 O O . ILE A 1 91 ? -1.209 6.435 2.521 1.00 97.38 91 ILE A O 1
ATOM 693 N N . GLU A 1 92 ? -1.145 6.036 4.719 1.00 95.69 92 GLU A N 1
ATOM 694 C CA . GLU A 1 92 ? -0.047 6.960 4.986 1.00 95.69 92 GLU A CA 1
ATOM 695 C C . GLU A 1 92 ? 1.204 6.562 4.188 1.00 95.69 92 GLU A C 1
ATOM 697 O O . GLU A 1 92 ? 1.676 5.420 4.232 1.00 95.69 92 GLU A O 1
ATOM 702 N N . GLY A 1 93 ? 1.756 7.536 3.463 1.00 94.94 93 GLY A N 1
ATOM 703 C CA . GLY A 1 93 ? 2.882 7.349 2.550 1.00 94.94 93 GLY A CA 1
ATOM 704 C C . GLY A 1 93 ? 2.485 7.060 1.099 1.00 94.94 93 GLY A C 1
ATOM 705 O O . GLY A 1 93 ? 3.367 7.087 0.238 1.00 94.94 93 GLY A O 1
ATOM 706 N N . ILE A 1 94 ? 1.197 6.852 0.797 1.00 96.62 94 ILE A N 1
ATOM 707 C CA . ILE A 1 94 ? 0.682 6.753 -0.574 1.00 96.62 94 ILE A CA 1
ATOM 708 C C . ILE A 1 94 ? 0.141 8.118 -1.010 1.00 96.62 94 ILE A C 1
ATOM 710 O O . ILE A 1 94 ? -0.926 8.558 -0.608 1.00 96.62 94 ILE A O 1
ATOM 714 N N . GLY A 1 95 ? 0.900 8.812 -1.861 1.00 94.81 95 GLY A N 1
ATOM 715 C CA . GLY A 1 95 ? 0.420 10.008 -2.561 1.00 94.81 95 GLY A CA 1
ATOM 716 C C . GLY A 1 95 ? -0.158 9.683 -3.947 1.00 94.81 95 GLY A C 1
ATOM 717 O O . GLY A 1 95 ? 0.015 8.559 -4.422 1.00 94.81 95 GLY A O 1
ATOM 718 N N . PRO A 1 96 ? -0.722 10.676 -4.668 1.00 95.62 96 PRO A N 1
ATOM 719 C CA . PRO A 1 96 ? -1.345 10.468 -5.983 1.00 95.62 96 PRO A CA 1
ATOM 720 C C . PRO A 1 96 ? -0.446 9.719 -6.980 1.00 95.62 96 PRO A C 1
ATOM 722 O O . PRO A 1 96 ? -0.858 8.757 -7.609 1.00 95.62 96 PRO A O 1
ATOM 725 N N . ARG A 1 97 ? 0.846 10.071 -7.036 1.00 94.75 97 ARG A N 1
ATOM 726 C CA . ARG A 1 97 ? 1.817 9.418 -7.936 1.00 94.75 97 ARG A CA 1
ATOM 727 C C . ARG A 1 97 ? 2.150 7.973 -7.564 1.00 94.75 97 ARG A C 1
ATOM 729 O O . ARG A 1 97 ? 2.680 7.242 -8.394 1.00 94.75 97 ARG A O 1
ATOM 736 N N . ILE A 1 98 ? 1.988 7.598 -6.298 1.00 96.19 98 ILE A N 1
ATOM 737 C CA . ILE A 1 98 ? 2.225 6.227 -5.830 1.00 96.19 98 ILE A CA 1
ATOM 738 C C . ILE A 1 98 ? 0.974 5.398 -6.091 1.00 96.19 98 ILE A C 1
ATOM 740 O O . ILE A 1 98 ? 1.094 4.280 -6.582 1.00 96.19 98 ILE A O 1
ATOM 744 N N . GLU A 1 99 ? -0.202 5.966 -5.831 1.00 96.31 99 GLU A N 1
ATOM 745 C CA . GLU A 1 99 ? -1.482 5.366 -6.193 1.00 96.31 99 GLU A CA 1
ATOM 746 C C . GLU A 1 99 ? -1.531 5.031 -7.689 1.00 96.31 99 GLU A C 1
ATOM 748 O O . GLU A 1 99 ? -1.810 3.889 -8.036 1.00 96.31 99 GLU A O 1
ATOM 753 N N . GLU A 1 100 ? -1.153 5.959 -8.574 1.00 95.31 100 GLU A N 1
ATOM 754 C CA . GLU A 1 100 ? -1.083 5.701 -10.022 1.00 95.31 100 GLU A CA 1
ATOM 755 C C . GLU A 1 100 ? -0.187 4.499 -10.364 1.00 95.31 100 GLU A C 1
ATOM 757 O O . GLU A 1 100 ? -0.548 3.658 -11.185 1.00 95.31 100 GLU A O 1
ATOM 762 N N . VAL A 1 101 ? 0.973 4.381 -9.710 1.00 96.25 101 VAL A N 1
ATOM 763 C CA . VAL A 1 101 ? 1.902 3.256 -9.907 1.00 96.25 101 VAL A CA 1
ATOM 764 C C . VAL A 1 101 ? 1.298 1.941 -9.417 1.00 96.25 101 VAL A C 1
ATOM 766 O O . VAL A 1 101 ? 1.458 0.911 -10.070 1.00 96.25 101 VAL A O 1
ATOM 769 N N . LEU A 1 102 ? 0.618 1.958 -8.271 1.00 96.00 102 LEU A N 1
ATOM 770 C CA . LEU A 1 102 ? -0.036 0.783 -7.701 1.00 96.00 102 LEU A CA 1
ATOM 771 C C . LEU A 1 102 ? -1.204 0.324 -8.576 1.00 96.00 102 LEU A C 1
ATOM 773 O O . LEU A 1 102 ? -1.260 -0.856 -8.927 1.00 96.00 102 LEU A O 1
ATOM 777 N N . LYS A 1 103 ? -2.055 1.253 -9.024 1.00 95.38 103 LYS A N 1
ATOM 778 C CA . LYS A 1 103 ? -3.157 0.969 -9.951 1.00 95.38 103 LYS A CA 1
ATOM 779 C C . LYS A 1 103 ? -2.634 0.432 -11.285 1.00 95.38 103 LYS A C 1
ATOM 781 O O . LYS A 1 103 ? -3.137 -0.579 -11.768 1.00 95.38 103 LYS A O 1
ATOM 786 N N . ALA A 1 104 ? -1.552 1.002 -11.824 1.00 94.38 104 ALA A N 1
ATOM 787 C CA . ALA A 1 104 ? -0.877 0.473 -13.015 1.00 94.38 104 ALA A CA 1
ATOM 788 C C . ALA A 1 104 ? -0.289 -0.938 -12.804 1.00 94.38 104 ALA A C 1
ATOM 790 O O . ALA A 1 104 ? -0.185 -1.714 -13.752 1.00 94.38 104 ALA A O 1
ATOM 791 N N . ALA A 1 105 ? 0.067 -1.293 -11.566 1.00 93.62 105 ALA A N 1
ATOM 792 C CA . ALA A 1 105 ? 0.499 -2.636 -11.178 1.00 93.62 105 ALA A CA 1
ATOM 793 C C . ALA A 1 105 ? -0.668 -3.593 -10.847 1.00 93.62 105 ALA A C 1
ATOM 795 O O . ALA A 1 105 ? -0.418 -4.720 -10.415 1.00 93.62 105 ALA A O 1
ATOM 796 N N . GLY A 1 106 ? -1.922 -3.170 -11.048 1.00 93.88 106 GLY A N 1
ATOM 797 C CA . GLY A 1 106 ? -3.130 -3.961 -10.792 1.00 93.88 106 GLY A CA 1
ATOM 798 C C . GLY A 1 106 ? -3.630 -3.918 -9.345 1.00 93.88 106 GLY A C 1
ATOM 799 O O . GLY A 1 106 ? -4.521 -4.681 -8.987 1.00 93.88 106 GLY A O 1
ATOM 800 N N . VAL A 1 107 ? -3.070 -3.045 -8.506 1.00 95.75 107 VAL A N 1
ATOM 801 C CA . VAL A 1 107 ? -3.493 -2.848 -7.115 1.00 95.75 107 VAL A CA 1
ATOM 802 C C . VAL A 1 107 ? -4.468 -1.681 -7.079 1.00 95.75 107 VAL A C 1
ATOM 804 O O . VAL A 1 107 ? -4.061 -0.523 -7.048 1.00 95.75 107 VAL A O 1
ATOM 807 N N . THR A 1 108 ? -5.759 -1.989 -7.136 1.00 95.81 108 THR A N 1
ATOM 808 C CA . THR A 1 108 ? -6.827 -0.983 -7.245 1.00 95.81 108 THR A CA 1
ATOM 809 C C . THR A 1 108 ? -7.720 -0.893 -6.015 1.00 95.81 108 THR A C 1
ATOM 811 O O . THR A 1 108 ? -8.579 -0.026 -5.976 1.00 95.81 108 THR A O 1
ATOM 814 N N . ASN A 1 109 ? -7.542 -1.765 -5.021 1.00 96.69 109 ASN A N 1
ATOM 815 C CA . ASN A 1 109 ? -8.347 -1.783 -3.803 1.00 96.69 109 ASN A CA 1
ATOM 816 C C . ASN A 1 109 ? -7.504 -2.129 -2.565 1.00 96.69 109 ASN A C 1
ATOM 818 O O . ASN A 1 109 ? -6.374 -2.624 -2.680 1.00 96.69 109 ASN A O 1
ATOM 822 N N . TYR A 1 110 ? -8.049 -1.855 -1.381 1.00 97.19 110 TYR A N 1
ATOM 823 C CA . TYR A 1 110 ? -7.392 -2.074 -0.096 1.00 97.19 110 TYR A CA 1
ATOM 824 C C . TYR A 1 110 ? -7.063 -3.550 0.128 1.00 97.19 110 TYR A C 1
ATOM 826 O O . TYR A 1 110 ? -5.965 -3.874 0.578 1.00 97.19 110 TYR A O 1
ATOM 834 N N . ALA A 1 111 ? -7.967 -4.455 -0.253 1.00 96.06 111 ALA A N 1
ATOM 835 C CA . ALA A 1 111 ? -7.763 -5.894 -0.107 1.00 96.06 111 ALA A CA 1
ATOM 836 C C . ALA A 1 111 ? -6.543 -6.384 -0.909 1.00 96.06 111 ALA A C 1
ATOM 838 O O . ALA A 1 111 ? -5.678 -7.073 -0.369 1.00 96.06 111 ALA A O 1
ATOM 839 N N . ALA A 1 112 ? -6.413 -5.964 -2.169 1.00 96.69 112 ALA A N 1
ATOM 840 C CA . ALA A 1 112 ? -5.276 -6.296 -3.021 1.00 96.69 112 ALA A CA 1
ATOM 841 C C . ALA A 1 112 ? -3.967 -5.720 -2.465 1.00 96.69 112 ALA A C 1
ATOM 843 O O . ALA A 1 112 ? -2.932 -6.387 -2.497 1.00 96.69 112 ALA A O 1
ATOM 844 N N . LEU A 1 113 ? -3.997 -4.497 -1.926 1.00 97.50 113 LEU A N 1
ATOM 845 C CA . LEU A 1 113 ? -2.824 -3.892 -1.296 1.00 97.50 113 LEU A CA 1
ATOM 846 C C . LEU A 1 113 ? -2.419 -4.637 -0.011 1.00 97.50 113 LEU A C 1
ATOM 848 O O . LEU A 1 113 ? -1.228 -4.857 0.215 1.00 97.50 113 LEU A O 1
ATOM 852 N N . ALA A 1 114 ? -3.392 -5.078 0.789 1.00 97.38 114 ALA A N 1
ATOM 853 C CA . ALA A 1 114 ? -3.183 -5.830 2.026 1.00 97.38 114 ALA A CA 1
ATOM 854 C C . ALA A 1 114 ? -2.581 -7.230 1.803 1.00 97.38 114 ALA A C 1
ATOM 856 O O . ALA A 1 114 ? -1.895 -7.765 2.678 1.00 97.38 114 ALA A O 1
ATOM 857 N N . GLU A 1 115 ? -2.811 -7.835 0.637 1.00 96.88 115 GLU A N 1
ATOM 858 C CA . GLU A 1 115 ? -2.234 -9.134 0.271 1.00 96.88 115 GLU A CA 1
ATOM 859 C C . GLU A 1 115 ? -0.762 -9.046 -0.162 1.00 96.88 115 GLU A C 1
ATOM 861 O O . GLU A 1 115 ? -0.035 -10.049 -0.149 1.00 96.88 115 GLU A O 1
ATOM 866 N N . LEU A 1 116 ? -0.286 -7.854 -0.530 1.00 96.12 116 LEU A N 1
ATOM 867 C CA . LEU A 1 116 ? 1.087 -7.675 -0.977 1.00 96.12 116 LEU A CA 1
ATOM 868 C C . LEU A 1 116 ? 2.078 -7.642 0.186 1.00 96.12 116 LEU A C 1
ATOM 870 O O . LEU A 1 116 ? 1.876 -7.047 1.237 1.00 96.12 116 LEU A O 1
ATOM 874 N N . ARG A 1 117 ? 3.239 -8.259 -0.040 1.00 95.94 117 ARG A N 1
ATOM 875 C CA . ARG A 1 117 ? 4.381 -8.180 0.879 1.00 95.94 117 ARG A CA 1
ATOM 876 C C . ARG A 1 117 ? 5.128 -6.853 0.672 1.00 95.94 117 ARG A C 1
ATOM 878 O O . ARG A 1 117 ? 5.329 -6.473 -0.488 1.00 95.94 117 ARG A O 1
ATOM 885 N N . PRO A 1 118 ? 5.700 -6.243 1.728 1.00 94.94 118 PRO A N 1
ATOM 886 C CA . PRO A 1 118 ? 6.533 -5.043 1.601 1.00 94.94 118 PRO A CA 1
ATOM 887 C C . PRO A 1 118 ? 7.650 -5.169 0.557 1.00 94.94 118 PRO A C 1
ATOM 889 O O . PRO A 1 118 ? 7.858 -4.266 -0.244 1.00 94.94 118 PRO A O 1
ATOM 892 N N . GLY A 1 119 ? 8.313 -6.328 0.459 1.00 94.75 119 GLY A N 1
ATOM 893 C CA . GLY A 1 119 ? 9.361 -6.557 -0.548 1.00 94.75 119 GLY A CA 1
ATOM 894 C C . GLY A 1 119 ? 8.865 -6.524 -2.004 1.00 94.75 119 GLY A C 1
ATOM 895 O O . GLY A 1 119 ? 9.598 -6.097 -2.906 1.00 94.75 119 GLY A O 1
ATOM 896 N N . ARG A 1 120 ? 7.611 -6.932 -2.254 1.00 96.25 120 ARG A N 1
ATOM 897 C CA . ARG A 1 120 ? 6.992 -6.823 -3.583 1.00 96.25 120 ARG A CA 1
ATOM 898 C C . ARG A 1 120 ? 6.657 -5.369 -3.889 1.00 96.25 120 ARG A C 1
ATOM 900 O O . ARG A 1 120 ? 7.016 -4.899 -4.965 1.00 96.25 120 ARG A O 1
ATOM 907 N N . LEU A 1 121 ? 6.069 -4.654 -2.932 1.00 96.31 121 LEU A N 1
ATOM 908 C CA . LEU A 1 121 ? 5.795 -3.222 -3.052 1.00 96.31 121 LEU A CA 1
ATOM 909 C C . LEU A 1 121 ? 7.082 -2.428 -3.296 1.00 96.31 121 LEU A C 1
ATOM 911 O O . LEU A 1 121 ? 7.140 -1.635 -4.229 1.00 96.31 121 LEU A O 1
ATOM 915 N N . GLN A 1 122 ? 8.160 -2.724 -2.567 1.00 95.88 122 GLN A N 1
ATOM 916 C CA . GLN A 1 122 ? 9.468 -2.097 -2.772 1.00 95.88 122 GLN A CA 1
ATOM 917 C C . GLN A 1 122 ? 10.003 -2.326 -4.191 1.00 95.88 122 GLN A C 1
ATOM 919 O O . GLN A 1 122 ? 10.668 -1.461 -4.761 1.00 95.88 122 GLN A O 1
ATOM 924 N N . THR A 1 123 ? 9.731 -3.498 -4.770 1.00 95.69 123 THR A N 1
ATOM 925 C CA . THR A 1 123 ? 10.106 -3.808 -6.154 1.00 95.69 123 THR A CA 1
ATOM 926 C C . THR A 1 123 ? 9.309 -2.980 -7.151 1.00 95.69 123 THR A C 1
ATOM 928 O O . THR A 1 123 ? 9.933 -2.322 -7.978 1.00 95.69 123 THR A O 1
ATOM 931 N N . ILE A 1 124 ? 7.983 -2.911 -7.001 1.00 94.94 124 ILE A N 1
ATOM 932 C CA . ILE A 1 124 ? 7.112 -2.072 -7.842 1.00 94.94 124 ILE A CA 1
ATOM 933 C C . ILE A 1 124 ? 7.547 -0.600 -7.751 1.00 94.94 124 ILE A C 1
ATOM 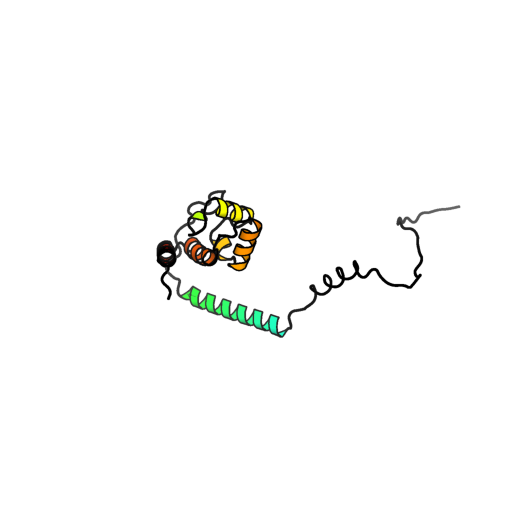935 O O . ILE A 1 124 ? 7.736 0.073 -8.764 1.00 94.94 124 ILE A O 1
ATOM 939 N N . MET A 1 125 ? 7.793 -0.102 -6.535 1.00 96.06 125 MET A N 1
ATOM 940 C CA . MET A 1 125 ? 8.245 1.272 -6.312 1.00 96.06 125 MET A CA 1
ATOM 941 C C . MET A 1 125 ? 9.601 1.541 -6.969 1.00 96.06 125 MET A C 1
ATOM 943 O O . MET A 1 125 ? 9.788 2.579 -7.601 1.00 96.06 125 MET A O 1
ATOM 947 N N . ARG A 1 126 ? 10.553 0.608 -6.863 1.00 94.75 126 ARG A N 1
ATOM 948 C CA . ARG A 1 126 ? 11.872 0.733 -7.497 1.00 94.75 126 ARG A CA 1
ATOM 949 C C . ARG A 1 126 ? 11.769 0.761 -9.022 1.00 94.75 126 ARG A C 1
ATOM 951 O O . ARG A 1 126 ? 12.422 1.601 -9.634 1.00 94.75 126 ARG A O 1
ATOM 958 N N . GLU A 1 127 ? 10.963 -0.119 -9.610 1.00 93.69 127 GLU A N 1
ATOM 959 C CA . GLU A 1 127 ? 10.717 -0.178 -11.059 1.00 93.69 127 GLU A CA 1
ATOM 960 C C . GLU A 1 127 ? 10.088 1.127 -11.573 1.00 93.69 127 GLU A C 1
ATOM 962 O O . GLU A 1 127 ? 10.473 1.624 -12.627 1.00 93.69 127 GLU A O 1
ATOM 967 N N . ALA A 1 128 ? 9.225 1.758 -10.774 1.00 93.88 128 ALA A N 1
ATOM 968 C CA . ALA A 1 128 ? 8.616 3.057 -11.069 1.00 93.88 128 ALA A CA 1
ATOM 969 C C . ALA A 1 128 ? 9.470 4.286 -10.668 1.00 93.88 128 ALA A C 1
ATOM 971 O O . ALA A 1 128 ? 8.978 5.426 -10.658 1.00 93.88 128 ALA A O 1
ATOM 972 N N . GLY A 1 129 ? 10.730 4.078 -10.266 1.00 91.94 129 GLY A N 1
ATOM 973 C CA . GLY A 1 129 ? 11.656 5.141 -9.855 1.00 91.94 129 GLY A CA 1
ATOM 974 C C . GLY A 1 129 ? 11.335 5.808 -8.508 1.00 91.94 129 GLY A C 1
ATOM 975 O O . GLY A 1 129 ? 11.923 6.833 -8.168 1.00 91.94 129 GLY A O 1
ATOM 976 N N . LYS A 1 130 ? 10.425 5.248 -7.706 1.00 91.88 130 LYS A N 1
ATOM 977 C CA . LYS A 1 130 ? 9.985 5.755 -6.393 1.00 91.88 130 LYS A CA 1
ATOM 978 C C . LYS A 1 130 ? 10.840 5.197 -5.252 1.00 91.88 130 LYS A C 1
ATOM 980 O O . LYS A 1 130 ? 10.345 4.587 -4.313 1.00 91.88 130 LYS A O 1
ATOM 985 N N . ARG A 1 131 ? 12.156 5.418 -5.312 1.00 84.50 131 ARG A N 1
ATOM 986 C CA . ARG A 1 131 ? 13.125 4.835 -4.355 1.00 84.50 131 ARG A CA 1
ATOM 987 C C . ARG A 1 131 ? 12.970 5.318 -2.906 1.00 84.50 131 ARG A C 1
ATOM 989 O O . ARG A 1 131 ? 13.458 4.643 -2.011 1.00 84.50 131 ARG A O 1
ATOM 996 N N . MET A 1 132 ? 12.321 6.465 -2.697 1.00 85.19 132 MET A N 1
ATOM 997 C CA . MET A 1 132 ? 12.097 7.050 -1.368 1.00 85.19 132 MET A CA 1
ATOM 998 C C . MET A 1 132 ? 10.807 6.563 -0.694 1.00 85.19 132 MET A C 1
ATOM 1000 O O . MET A 1 132 ? 10.581 6.887 0.469 1.00 85.19 132 MET A O 1
ATOM 1004 N N . ALA A 1 133 ? 9.955 5.818 -1.406 1.00 90.38 133 ALA A N 1
ATOM 1005 C CA . ALA A 1 133 ? 8.754 5.241 -0.816 1.00 90.38 133 ALA A CA 1
ATOM 1006 C C . ALA A 1 133 ? 9.131 4.176 0.227 1.00 90.38 133 ALA A C 1
ATOM 1008 O O . ALA A 1 133 ? 10.068 3.403 0.012 1.00 90.38 133 ALA A O 1
ATOM 1009 N N . LYS A 1 134 ? 8.387 4.145 1.337 1.00 92.56 134 LYS A N 1
ATOM 1010 C CA . LYS A 1 134 ? 8.539 3.175 2.428 1.00 92.56 134 LYS A CA 1
ATOM 1011 C C . LYS A 1 134 ? 7.238 2.384 2.585 1.00 92.56 134 LYS A C 1
ATOM 1013 O O . LYS A 1 134 ? 6.340 2.846 3.284 1.00 92.56 134 LYS A O 1
ATOM 1018 N N . PRO A 1 135 ? 7.099 1.242 1.894 1.00 95.06 135 PRO A N 1
ATOM 1019 C CA . PRO A 1 135 ? 5.863 0.476 1.860 1.00 95.06 135 PRO A CA 1
ATOM 1020 C C . PRO A 1 135 ? 5.708 -0.505 3.029 1.00 95.06 135 PRO A C 1
ATOM 1022 O O . PRO A 1 135 ? 4.805 -1.336 2.995 1.00 95.06 135 PRO A O 1
ATOM 1025 N N . ASP A 1 136 ? 6.587 -0.454 4.035 1.00 95.75 136 ASP A N 1
ATOM 1026 C CA . ASP A 1 136 ? 6.643 -1.414 5.145 1.00 95.75 136 ASP A CA 1
ATOM 1027 C C . ASP A 1 136 ? 5.299 -1.589 5.860 1.00 95.75 136 ASP A C 1
ATOM 1029 O O . ASP A 1 136 ? 4.913 -2.712 6.174 1.00 95.75 136 ASP A O 1
ATOM 1033 N N . THR A 1 137 ? 4.558 -0.495 6.042 1.00 96.62 137 THR A N 1
ATOM 1034 C CA . THR A 1 137 ? 3.288 -0.473 6.782 1.00 96.62 137 THR A CA 1
ATOM 1035 C C . THR A 1 137 ? 2.059 -0.384 5.882 1.00 96.62 137 THR A C 1
ATOM 1037 O O . THR A 1 137 ? 0.936 -0.408 6.380 1.00 96.62 137 THR A O 1
ATOM 1040 N N . TRP A 1 138 ? 2.227 -0.276 4.559 1.00 97.56 138 TRP A N 1
ATOM 1041 C CA . TRP A 1 138 ? 1.086 -0.141 3.647 1.00 97.56 138 TRP A CA 1
ATOM 1042 C C . TRP A 1 138 ? 0.153 -1.354 3.672 1.00 97.56 138 TRP A C 1
ATOM 1044 O O . TRP A 1 138 ? -1.053 -1.131 3.730 1.00 97.56 138 TRP A O 1
ATOM 1054 N N . PRO A 1 139 ? 0.642 -2.614 3.683 1.00 98.12 139 PRO A N 1
ATOM 1055 C CA . PRO A 1 139 ? -0.252 -3.769 3.733 1.00 98.12 139 PRO A CA 1
ATOM 1056 C C . PRO A 1 139 ? -1.089 -3.825 5.014 1.00 98.12 139 PRO A C 1
ATOM 1058 O O . PRO A 1 139 ? -2.250 -4.213 4.977 1.00 98.12 139 PRO A O 1
ATOM 1061 N N . GLU A 1 140 ? -0.508 -3.427 6.148 1.00 97.69 140 GLU A N 1
ATOM 1062 C CA . GLU A 1 140 ? -1.194 -3.421 7.442 1.00 97.69 140 GLU A CA 1
ATOM 1063 C C . GLU A 1 140 ? -2.279 -2.344 7.490 1.00 97.69 140 GLU A C 1
ATOM 1065 O O . GLU A 1 140 ? -3.433 -2.642 7.786 1.00 97.69 140 GLU A O 1
ATOM 1070 N N . GLN A 1 141 ? -1.940 -1.114 7.101 1.00 98.19 141 GLN A N 1
ATOM 1071 C CA . GLN A 1 141 ? -2.909 -0.027 6.983 1.00 98.19 141 GLN A CA 1
ATOM 1072 C C . GLN A 1 141 ? -4.039 -0.373 5.999 1.00 98.19 141 GLN A C 1
ATOM 1074 O O . GLN A 1 141 ? -5.208 -0.129 6.284 1.00 98.19 141 GLN A O 1
ATOM 1079 N N . ALA A 1 142 ? -3.702 -0.973 4.853 1.00 97.94 142 ALA A N 1
ATOM 1080 C CA . ALA A 1 142 ? -4.684 -1.374 3.851 1.00 97.94 142 ALA A CA 1
ATOM 1081 C C . ALA A 1 142 ? -5.614 -2.468 4.368 1.00 97.94 142 ALA A C 1
ATOM 1083 O O . ALA A 1 142 ? -6.786 -2.490 4.019 1.00 97.94 142 ALA A O 1
ATOM 1084 N N . ARG A 1 143 ? -5.122 -3.349 5.240 1.00 98.00 143 ARG A N 1
ATOM 1085 C CA . ARG A 1 143 ? -5.962 -4.359 5.876 1.00 98.00 143 ARG A CA 1
ATOM 1086 C C . ARG A 1 143 ? -7.003 -3.727 6.796 1.00 98.00 143 ARG A C 1
ATOM 1088 O O . ARG A 1 143 ? -8.173 -4.052 6.663 1.00 98.00 143 ARG A O 1
ATOM 1095 N N . LEU A 1 144 ? -6.595 -2.774 7.635 1.00 97.31 144 LEU A N 1
ATOM 1096 C CA . LEU A 1 144 ? -7.519 -2.024 8.495 1.00 97.31 144 LEU A CA 1
ATOM 1097 C C . LEU A 1 144 ? -8.559 -1.254 7.667 1.00 97.31 144 LEU A C 1
ATOM 1099 O O . LEU A 1 144 ? -9.736 -1.252 8.008 1.00 97.31 144 LEU A O 1
ATOM 1103 N N . ALA A 1 145 ? -8.145 -0.644 6.551 1.00 96.50 145 ALA A N 1
ATOM 1104 C CA . ALA A 1 145 ? -9.060 0.033 5.632 1.00 96.50 145 ALA A CA 1
ATOM 1105 C C . ALA A 1 145 ? -10.045 -0.942 4.955 1.00 96.50 145 ALA A C 1
ATOM 1107 O O . ALA A 1 145 ? -11.236 -0.655 4.885 1.00 96.50 145 ALA A O 1
ATOM 1108 N N . ALA A 1 146 ? -9.570 -2.108 4.501 1.00 96.19 146 ALA A N 1
ATOM 1109 C CA . ALA A 1 146 ? -10.405 -3.148 3.895 1.00 96.19 146 ALA A CA 1
ATOM 1110 C C . ALA A 1 146 ? -11.425 -3.736 4.885 1.00 96.19 146 ALA A C 1
ATOM 1112 O O . ALA A 1 146 ? -12.534 -4.086 4.486 1.00 96.19 146 ALA A O 1
ATOM 1113 N N . ASP A 1 147 ? -11.047 -3.826 6.162 1.00 95.06 147 ASP A N 1
ATOM 1114 C CA . ASP A 1 147 ? -11.895 -4.320 7.249 1.00 95.06 147 ASP A CA 1
ATOM 1115 C C . ASP A 1 147 ? -12.820 -3.214 7.822 1.00 95.06 147 ASP A C 1
ATOM 1117 O O . ASP A 1 147 ? -13.645 -3.485 8.692 1.00 95.06 147 ASP A O 1
ATOM 1121 N N . GLY A 1 148 ? -12.721 -1.967 7.333 1.00 94.69 148 GLY A N 1
ATOM 1122 C CA . GLY A 1 148 ? -13.521 -0.827 7.802 1.00 94.69 148 GLY A CA 1
ATOM 1123 C C . GLY A 1 148 ? -13.119 -0.298 9.187 1.00 94.69 148 GLY A C 1
ATOM 1124 O O . GLY A 1 148 ? -13.845 0.493 9.794 1.00 94.69 148 GLY A O 1
ATOM 1125 N N . GLU A 1 149 ? -11.957 -0.699 9.701 1.00 95.81 149 GLU A N 1
ATOM 1126 C CA . GLU A 1 149 ? -11.440 -0.349 11.027 1.00 95.81 149 GLU A CA 1
ATOM 1127 C C . GLU A 1 149 ? -10.764 1.035 11.030 1.00 95.81 149 GLU A C 1
ATOM 1129 O O . GLU A 1 149 ? -9.596 1.201 11.390 1.00 95.81 149 GLU A O 1
ATOM 1134 N N . TRP A 1 150 ? -11.509 2.070 10.635 1.00 95.12 150 TRP A N 1
ATOM 1135 C CA . TRP A 1 150 ? -10.991 3.432 10.441 1.00 95.12 150 TRP A CA 1
ATOM 1136 C C . TRP A 1 150 ? -10.352 4.045 11.693 1.00 95.12 150 TRP A C 1
ATOM 1138 O O . TRP A 1 150 ? -9.379 4.796 11.594 1.00 95.12 150 TRP A O 1
ATOM 1148 N N . GLN A 1 151 ? -10.875 3.718 12.876 1.00 95.19 151 GLN A N 1
ATOM 1149 C CA . GLN A 1 151 ? -10.316 4.181 14.147 1.00 95.19 151 GLN A CA 1
ATOM 1150 C C . GLN A 1 151 ? -8.942 3.549 14.416 1.00 95.19 151 GLN A C 1
ATOM 1152 O O . GLN A 1 151 ? -7.988 4.266 14.714 1.00 95.19 151 GLN A O 1
ATOM 1157 N N . ALA A 1 152 ? -8.820 2.231 14.234 1.00 94.75 152 ALA A N 1
ATOM 1158 C CA . ALA A 1 152 ? -7.555 1.516 14.386 1.00 94.75 152 ALA A CA 1
ATOM 1159 C C . ALA A 1 152 ? -6.525 1.974 13.343 1.00 94.75 152 ALA A C 1
ATOM 1161 O O . ALA A 1 152 ? -5.353 2.167 13.667 1.00 94.75 152 ALA A O 1
ATOM 1162 N N . LEU A 1 153 ? -6.965 2.231 12.103 1.00 96.50 153 LEU A N 1
ATOM 1163 C CA . LEU A 1 153 ? -6.114 2.801 11.059 1.00 96.50 153 LEU A CA 1
ATOM 1164 C C . LEU A 1 153 ? -5.530 4.146 11.494 1.00 96.50 153 LEU A C 1
ATOM 1166 O O . LEU A 1 153 ? -4.326 4.370 11.367 1.00 96.50 153 LEU A O 1
ATOM 1170 N N . LYS A 1 154 ? -6.365 5.035 12.033 1.00 95.56 154 LYS A N 1
ATOM 1171 C CA . LYS A 1 154 ? -5.919 6.350 12.497 1.00 95.56 154 LYS A CA 1
ATOM 1172 C C . LYS A 1 154 ? -4.922 6.243 13.650 1.00 95.56 154 LYS A C 1
ATOM 1174 O O . LYS A 1 154 ? -3.899 6.922 13.636 1.00 95.56 154 LYS A O 1
ATOM 1179 N N . GLU A 1 155 ? -5.175 5.363 14.614 1.00 95.62 155 GLU A N 1
ATOM 1180 C CA . GLU A 1 155 ? -4.262 5.116 15.736 1.00 95.62 155 GLU A CA 1
ATOM 1181 C C . GLU A 1 155 ? -2.904 4.583 15.270 1.00 95.62 155 GLU A C 1
ATOM 1183 O O . GLU A 1 155 ? -1.857 5.064 15.722 1.00 95.62 155 GLU A O 1
ATOM 1188 N N . LEU A 1 156 ? -2.915 3.650 14.313 1.00 94.44 156 LEU A N 1
ATOM 1189 C CA . LEU A 1 156 ? -1.707 3.154 13.666 1.00 94.44 156 LEU A CA 1
ATOM 1190 C C . LEU A 1 156 ? -0.955 4.302 12.983 1.00 94.44 156 LEU A C 1
ATOM 1192 O O . LEU A 1 156 ? 0.227 4.505 13.259 1.00 94.44 156 LEU A O 1
ATOM 1196 N N . GLN A 1 157 ? -1.625 5.103 12.155 1.00 95.25 157 GLN A N 1
ATOM 1197 C CA . GLN A 1 157 ? -1.011 6.238 11.455 1.00 95.25 157 GLN A CA 1
ATOM 1198 C C . GLN A 1 157 ? -0.408 7.270 12.413 1.00 95.25 157 GLN A C 1
ATOM 1200 O O . GLN A 1 157 ? 0.708 7.751 12.196 1.00 95.25 157 GLN A O 1
ATOM 1205 N N . ASP A 1 158 ? -1.107 7.580 13.500 1.00 94.81 158 ASP A N 1
ATOM 1206 C CA . ASP A 1 158 ? -0.623 8.493 14.527 1.00 94.81 158 ASP A CA 1
ATOM 1207 C C . ASP A 1 158 ? 0.618 7.935 15.243 1.00 94.81 158 ASP A C 1
ATOM 1209 O O . ASP A 1 158 ? 1.551 8.684 15.546 1.00 94.81 158 ASP A O 1
ATOM 1213 N N . SER A 1 159 ? 0.674 6.620 15.487 1.00 91.50 159 SER A N 1
ATOM 1214 C CA . SER A 1 159 ? 1.862 5.968 16.056 1.00 91.50 159 SER A CA 1
ATOM 1215 C C . SER A 1 159 ? 3.079 6.070 15.126 1.00 91.50 159 SER A C 1
ATOM 1217 O O . SER A 1 159 ? 4.173 6.405 15.586 1.00 91.50 159 SER A O 1
ATOM 1219 N N . LEU A 1 160 ? 2.873 5.901 13.813 1.00 89.56 160 LEU A N 1
ATOM 1220 C CA . LEU A 1 160 ? 3.925 6.001 12.798 1.00 89.56 160 LEU A CA 1
ATOM 1221 C C . LEU A 1 160 ? 4.485 7.424 12.694 1.00 89.56 160 LEU A C 1
ATOM 1223 O O . LEU A 1 160 ? 5.695 7.608 12.566 1.00 89.56 160 LEU A O 1
ATOM 1227 N N . LYS A 1 161 ? 3.618 8.439 12.796 1.00 86.38 161 LYS A N 1
ATOM 1228 C CA . LYS A 1 161 ? 4.008 9.859 12.755 1.00 86.38 161 LYS A CA 1
ATOM 1229 C C . LYS A 1 161 ? 4.780 10.296 13.992 1.00 86.38 161 LYS A C 1
ATOM 1231 O O . LYS A 1 161 ? 5.702 11.101 13.879 1.00 86.38 161 LYS A O 1
ATOM 1236 N N . ARG A 1 162 ? 4.423 9.774 15.170 1.00 84.12 162 ARG A N 1
ATOM 1237 C CA . ARG A 1 162 ? 5.104 10.115 16.430 1.00 84.12 162 ARG A CA 1
ATOM 1238 C C . ARG A 1 162 ? 6.521 9.545 16.529 1.00 84.12 162 ARG A C 1
ATOM 1240 O O . ARG A 1 162 ? 7.264 9.986 17.399 1.00 84.12 162 ARG A O 1
ATOM 1247 N N . GLY A 1 163 ? 6.907 8.609 15.656 1.00 66.25 163 GLY A N 1
ATOM 1248 C CA . GLY A 1 163 ? 8.281 8.110 15.558 1.00 66.25 163 GLY A CA 1
ATOM 1249 C C . GLY A 1 163 ? 8.810 7.478 16.845 1.00 66.25 163 GLY A C 1
ATOM 1250 O O . GLY A 1 163 ? 10.019 7.490 17.058 1.00 66.25 163 GLY A O 1
ATOM 1251 N N . VAL A 1 164 ? 7.928 6.980 17.721 1.00 47.62 164 VAL A N 1
ATOM 1252 C CA . VAL A 1 164 ? 8.331 6.475 19.037 1.00 47.62 164 VAL A CA 1
ATOM 1253 C C . VAL A 1 164 ? 9.121 5.179 18.837 1.00 47.62 164 VAL A C 1
ATOM 1255 O O . VAL A 1 164 ? 8.548 4.208 18.340 1.00 47.62 164 VAL A O 1
ATOM 1258 N N . PRO A 1 165 ? 10.416 5.134 19.198 1.00 41.69 165 PRO A N 1
ATOM 1259 C CA . PRO A 1 165 ? 11.116 3.868 19.317 1.00 41.69 165 PRO A CA 1
ATOM 1260 C C . PRO A 1 165 ? 10.480 3.109 20.486 1.00 41.69 165 PRO A C 1
ATOM 1262 O O . PRO A 1 165 ? 10.536 3.571 21.626 1.00 41.69 165 PRO A O 1
ATOM 1265 N N . GLY A 1 166 ? 9.807 2.001 20.175 1.00 39.31 166 GLY A N 1
ATOM 1266 C CA . GLY A 1 166 ? 9.507 0.961 21.157 1.00 39.31 166 GLY A CA 1
ATOM 1267 C C . GLY A 1 166 ? 10.768 0.192 21.514 1.00 39.31 166 GLY A C 1
ATOM 1268 O O . GLY A 1 166 ? 11.593 -0.018 20.594 1.00 39.31 166 GLY A O 1
#

Secondary structure (DSSP, 8-state):
--------------------------TTSSSSSTTTSSSS-----HHHHHHHHHHHHHHHHHHHHHHTT-SS----------TT---GGGSTT--HHHHHHHHHTT--SHHHHHHS-HHHHHHHHHHTT-TT---TTHHHHHHHHHTT-HHHHHHHHHHHHHT---

Sequence (166 aa):
MERREHRDIEQHGRRGGRLRKLALVLAGLTAMAMVLTLWRSRPASETEAAQARRLLKEVASRKATTAADRDGAASGGAEDMSPDGDDLKVIEGIGPRIEEVLKAAGVTNYAALAELRPGRLQTIMREAGKRMAKPDTWPEQARLAADGEWQALKELQDSLKRGVPG